Protein AF-A0A2A5HGL5-F1 (afdb_monomer)

Sequence (90 aa):
MAGTSAVFLSSNYSGASPVERDGLTWSAKELHLDQLPLQLQEKPSMANALALEGLEDYDVPSNGDVRIVTSINVKFIYFEQINGWVQQLG

pLDDT: mean 85.63, std 12.94, range [38.53, 96.94]

Mean predicted aligned error: 5.28 Å

Radius of gyration: 12.2 Å; Cα contacts (8 Å, |Δi|>4): 133; chains: 1; bounding box: 32×27×30 Å

Structure (mmCIF, N/CA/C/O backbone):
data_AF-A0A2A5HGL5-F1
#
_entry.id   AF-A0A2A5HGL5-F1
#
loop_
_atom_site.group_PDB
_atom_site.id
_atom_site.type_symbol
_atom_site.label_atom_id
_atom_site.label_alt_id
_atom_site.label_comp_id
_atom_site.label_asym_id
_atom_site.label_entity_id
_atom_site.label_seq_id
_atom_site.pdbx_PDB_ins_code
_atom_site.Cartn_x
_atom_site.Cartn_y
_atom_site.Cartn_z
_atom_site.occupancy
_atom_site.B_iso_or_equiv
_atom_site.auth_seq_id
_atom_site.auth_comp_id
_atom_site.auth_asym_id
_atom_site.auth_atom_id
_atom_site.pdbx_PDB_model_num
ATOM 1 N N . MET A 1 1 ? 21.381 4.747 7.892 1.00 38.53 1 MET A N 1
ATOM 2 C CA . MET A 1 1 ? 20.707 3.434 7.846 1.00 38.53 1 MET A CA 1
ATOM 3 C C . MET A 1 1 ? 19.382 3.671 7.154 1.00 38.53 1 MET A C 1
ATOM 5 O O . MET A 1 1 ? 18.551 4.347 7.743 1.00 38.53 1 MET A O 1
ATOM 9 N N . ALA A 1 2 ? 19.234 3.252 5.895 1.00 45.53 2 ALA A N 1
ATOM 10 C CA . ALA A 1 2 ? 17.920 3.231 5.260 1.00 45.53 2 ALA A C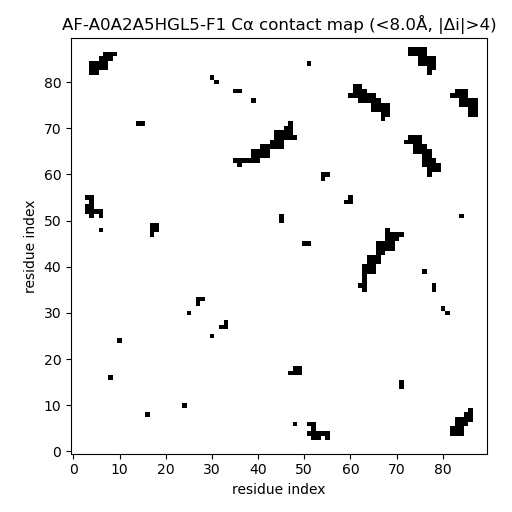A 1
ATOM 11 C C . ALA A 1 2 ? 17.133 2.116 5.958 1.00 45.53 2 ALA A C 1
ATOM 13 O O . ALA A 1 2 ? 17.581 0.971 5.979 1.00 45.53 2 ALA A O 1
ATOM 14 N N . GLY A 1 3 ? 16.087 2.488 6.691 1.00 60.12 3 GLY A N 1
ATOM 15 C CA . GLY A 1 3 ? 15.216 1.521 7.345 1.00 60.12 3 GLY A CA 1
ATOM 16 C C . GLY A 1 3 ? 14.345 0.846 6.297 1.00 60.12 3 GLY A C 1
ATOM 17 O O . GLY A 1 3 ? 13.935 1.501 5.341 1.00 60.12 3 GLY A O 1
ATOM 18 N N . THR A 1 4 ? 14.076 -0.441 6.489 1.00 74.81 4 THR A N 1
ATOM 19 C CA . THR A 1 4 ? 13.113 -1.182 5.677 1.00 74.81 4 THR A CA 1
ATOM 20 C C . THR A 1 4 ? 11.768 -0.457 5.672 1.00 74.81 4 THR A C 1
ATOM 22 O O . THR A 1 4 ? 11.300 -0.042 6.739 1.00 74.81 4 THR A O 1
ATOM 25 N N . SER A 1 5 ? 11.164 -0.302 4.496 1.00 83.12 5 SER A N 1
ATOM 26 C CA . SER A 1 5 ? 9.866 0.341 4.325 1.00 83.12 5 SER A CA 1
ATOM 27 C C . SER A 1 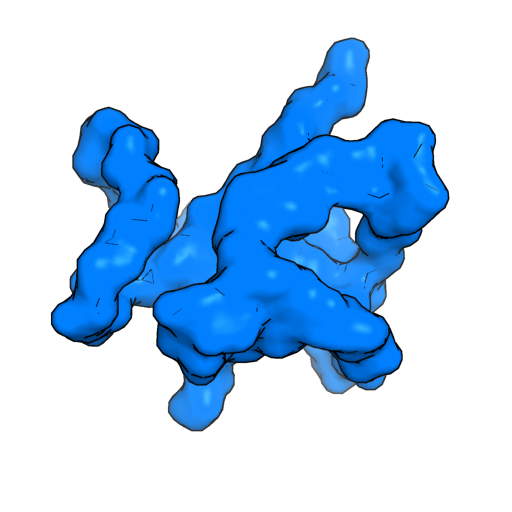5 ? 8.815 -0.327 5.208 1.00 83.12 5 SER A C 1
ATOM 29 O O . SER A 1 5 ? 8.666 -1.548 5.191 1.00 83.12 5 SER A O 1
ATOM 31 N N . ALA A 1 6 ? 8.064 0.461 5.977 1.00 88.81 6 ALA A N 1
ATOM 32 C CA . ALA A 1 6 ? 6.959 -0.066 6.776 1.00 88.81 6 ALA A CA 1
ATOM 33 C C . ALA A 1 6 ? 5.724 -0.320 5.896 1.00 88.81 6 ALA A C 1
ATOM 35 O O . ALA A 1 6 ? 5.479 0.423 4.950 1.00 88.81 6 ALA A O 1
ATOM 36 N N . VAL A 1 7 ? 4.920 -1.337 6.215 1.00 89.75 7 VAL A N 1
ATOM 37 C CA . VAL A 1 7 ? 3.658 -1.624 5.514 1.00 89.75 7 VAL A CA 1
ATOM 38 C C . VAL A 1 7 ? 2.485 -1.386 6.461 1.00 89.75 7 VAL A C 1
ATOM 40 O O . VAL A 1 7 ? 2.399 -1.993 7.526 1.00 89.75 7 VAL A O 1
ATOM 43 N N . PHE A 1 8 ? 1.570 -0.504 6.067 1.00 90.31 8 PHE A N 1
ATOM 44 C CA . PHE A 1 8 ? 0.417 -0.085 6.855 1.00 90.31 8 PHE A CA 1
ATOM 45 C C . PHE A 1 8 ? -0.876 -0.608 6.235 1.00 90.31 8 PHE A C 1
ATOM 47 O O . PHE A 1 8 ? -1.213 -0.303 5.088 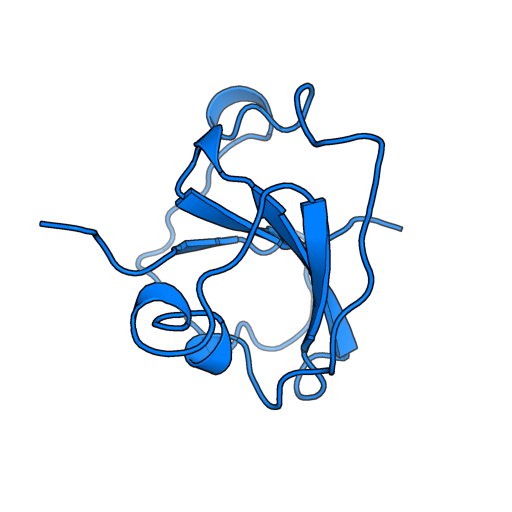1.00 90.31 8 PHE A O 1
ATOM 54 N N . LEU A 1 9 ? -1.625 -1.366 7.030 1.00 88.88 9 LEU A N 1
ATOM 55 C CA . LEU A 1 9 ? -2.984 -1.798 6.731 1.00 88.88 9 LEU A CA 1
ATOM 56 C C . LEU A 1 9 ? -3.982 -0.973 7.540 1.00 88.88 9 LEU A C 1
ATOM 58 O O . LEU A 1 9 ? -3.690 -0.514 8.645 1.00 88.88 9 LEU A O 1
ATOM 62 N N . SER A 1 10 ? -5.182 -0.813 6.996 1.00 87.88 10 SER A N 1
ATOM 63 C CA . SER A 1 10 ? -6.289 -0.212 7.725 1.00 87.88 10 SER A CA 1
ATOM 64 C C . SER A 1 10 ? -6.711 -1.102 8.893 1.00 87.88 10 SER A C 1
ATOM 66 O O . SER A 1 10 ? -6.780 -2.324 8.765 1.00 87.88 10 SER A O 1
ATOM 68 N N . SER A 1 11 ? -7.072 -0.495 10.024 1.00 83.00 11 SER A N 1
ATOM 69 C CA . SER A 1 11 ? -7.503 -1.222 11.228 1.00 83.00 11 SER A CA 1
ATOM 70 C C . SER A 1 11 ? -8.803 -2.012 11.040 1.00 83.00 11 SER A C 1
ATOM 72 O O . SER A 1 11 ? -9.083 -2.927 11.808 1.00 83.00 11 SER A O 1
ATOM 74 N N . ASN A 1 12 ? -9.599 -1.681 10.019 1.00 78.88 12 ASN A N 1
ATOM 75 C CA . ASN A 1 12 ? -10.813 -2.412 9.651 1.00 78.88 12 ASN A CA 1
ATOM 76 C C . ASN A 1 12 ? -10.570 -3.535 8.624 1.00 78.88 12 ASN A C 1
ATOM 78 O O . ASN A 1 12 ? -11.537 -4.115 8.126 1.00 78.88 12 ASN A O 1
ATOM 82 N N . TYR A 1 13 ? -9.314 -3.835 8.277 1.00 79.69 13 TYR A N 1
ATOM 83 C CA . TYR A 1 13 ? -8.990 -4.951 7.396 1.00 79.69 13 TYR A CA 1
ATOM 84 C C . TYR A 1 13 ? -9.381 -6.279 8.064 1.00 79.69 13 TYR A C 1
ATOM 86 O O . TYR A 1 13 ? -8.894 -6.623 9.136 1.00 79.69 13 TYR A O 1
ATOM 94 N N . SER A 1 14 ? -10.290 -7.025 7.431 1.00 69.06 14 SER A N 1
ATOM 95 C CA . SER A 1 14 ? -10.900 -8.236 7.998 1.00 69.06 14 SER A CA 1
ATOM 96 C C . SER A 1 14 ? -10.185 -9.540 7.625 1.00 69.06 14 SER A C 1
ATOM 98 O O . SER A 1 14 ? -10.649 -10.617 7.996 1.00 69.06 14 SER A O 1
ATOM 100 N N . GLY A 1 15 ? -9.113 -9.473 6.830 1.00 69.62 15 GLY A N 1
ATOM 101 C CA . GLY A 1 15 ? -8.307 -10.641 6.478 1.00 69.62 15 GLY A CA 1
ATOM 102 C C . GLY A 1 15 ? -7.227 -10.926 7.520 1.00 69.62 15 GLY A C 1
ATOM 103 O O . GLY A 1 15 ? -6.975 -10.118 8.411 1.00 69.62 15 GLY A O 1
ATOM 104 N N . ALA A 1 16 ? -6.544 -12.065 7.393 1.00 63.62 16 ALA A N 1
ATOM 105 C CA . ALA A 1 16 ? -5.355 -12.321 8.200 1.00 63.62 16 ALA A CA 1
ATOM 106 C C . ALA A 1 16 ? -4.310 -11.234 7.898 1.00 63.62 16 ALA A C 1
ATOM 108 O O . ALA A 1 16 ? -3.890 -11.101 6.743 1.00 63.62 16 ALA A O 1
ATOM 109 N N . SER A 1 17 ? -3.930 -10.435 8.903 1.00 59.22 17 SER A N 1
ATOM 110 C CA . SER A 1 17 ? -2.812 -9.503 8.749 1.00 59.22 17 SER A CA 1
ATOM 111 C C . SER A 1 17 ? -1.556 -10.336 8.483 1.00 59.22 17 SER A C 1
ATOM 113 O O . SER A 1 17 ? -1.217 -11.184 9.308 1.00 59.22 17 SER A O 1
ATOM 115 N N . PRO A 1 18 ? -0.871 -10.155 7.343 1.00 56.22 18 PRO A N 1
ATOM 116 C CA . PRO A 1 18 ? 0.303 -10.956 7.013 1.00 56.22 18 PRO A CA 1
ATOM 117 C C . PRO A 1 18 ? 1.498 -10.656 7.931 1.00 56.22 18 PRO A C 1
ATOM 119 O O . PRO A 1 18 ? 2.444 -11.438 7.955 1.00 56.22 18 PRO A O 1
ATOM 122 N N . VAL A 1 19 ? 1.457 -9.546 8.680 1.00 58.38 19 VAL A N 1
ATOM 123 C CA . VAL A 1 19 ? 2.499 -9.123 9.620 1.00 58.38 19 VAL A CA 1
ATOM 124 C C . VAL A 1 19 ? 1.818 -8.554 10.873 1.00 58.38 19 VAL A C 1
ATOM 126 O O . VAL A 1 19 ? 1.241 -7.467 10.844 1.00 58.38 19 VAL A O 1
ATOM 129 N N . GLU A 1 20 ? 1.836 -9.292 11.984 1.00 53.56 20 GLU A N 1
ATOM 130 C CA . GLU A 1 20 ? 1.497 -8.743 13.303 1.00 53.56 20 GLU A CA 1
ATOM 131 C C . GLU A 1 20 ? 2.732 -8.015 13.845 1.00 53.56 20 GLU A C 1
ATOM 133 O O . GLU A 1 20 ? 3.688 -8.647 14.289 1.00 53.56 20 GLU A O 1
ATOM 138 N N . ARG A 1 21 ? 2.745 -6.679 13.792 1.00 59.44 21 ARG A N 1
ATOM 139 C CA . ARG A 1 21 ? 3.748 -5.868 14.496 1.00 59.44 21 ARG A CA 1
ATOM 140 C C . ARG A 1 21 ? 3.110 -5.210 15.717 1.00 59.44 21 ARG A C 1
ATOM 142 O O . ARG A 1 21 ? 2.405 -4.215 15.591 1.00 59.44 21 ARG A O 1
ATOM 149 N N . ASP A 1 22 ? 3.331 -5.822 16.879 1.00 56.50 22 ASP A N 1
ATOM 150 C CA . ASP A 1 22 ? 3.174 -5.299 18.251 1.00 56.50 22 ASP A CA 1
ATOM 151 C C . ASP A 1 22 ? 1.927 -4.449 18.587 1.00 56.50 22 ASP A C 1
ATOM 153 O O . ASP A 1 22 ? 1.947 -3.657 19.527 1.00 56.50 22 ASP A O 1
ATOM 157 N N . GLY A 1 23 ? 0.812 -4.607 17.865 1.00 63.91 23 GLY A N 1
ATOM 158 C CA . GLY A 1 23 ? -0.433 -3.883 18.157 1.00 63.91 23 GLY A CA 1
ATOM 159 C C . GLY A 1 23 ? -0.329 -2.361 17.998 1.00 63.91 23 GLY A C 1
ATOM 160 O O . GLY A 1 23 ? -1.150 -1.625 18.549 1.00 63.91 23 GLY A O 1
ATOM 161 N N . LEU A 1 24 ? 0.670 -1.871 17.259 1.00 78.31 24 LEU A N 1
ATOM 162 C CA . LEU A 1 24 ? 0.843 -0.444 17.024 1.00 78.31 24 LEU A CA 1
ATOM 163 C C . LEU A 1 24 ? -0.168 0.035 15.979 1.00 78.31 24 LEU A C 1
ATOM 165 O O . LEU A 1 24 ? -0.256 -0.499 14.875 1.00 78.31 24 LEU A O 1
ATOM 169 N N 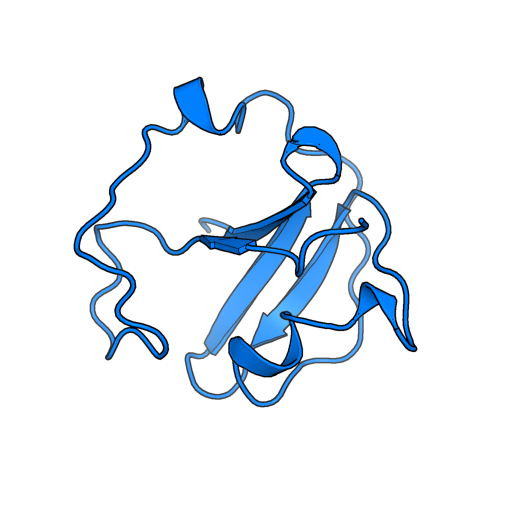. THR A 1 25 ? -0.950 1.047 16.346 1.00 83.38 25 THR A N 1
ATOM 170 C CA . THR A 1 25 ? -1.928 1.694 15.467 1.00 83.38 25 THR A CA 1
ATOM 171 C C . THR A 1 25 ? -1.551 3.154 15.321 1.00 83.38 25 THR A C 1
ATOM 173 O O . THR A 1 25 ? -1.303 3.828 16.319 1.00 83.38 25 THR A O 1
ATOM 176 N N . TRP A 1 26 ? -1.563 3.645 14.087 1.00 88.50 26 TRP A N 1
ATOM 177 C CA . TRP A 1 26 ? -1.369 5.054 13.778 1.00 88.50 26 TRP A CA 1
ATOM 178 C C . TRP A 1 26 ? -2.638 5.626 13.167 1.00 88.50 26 TRP A C 1
ATOM 180 O O . TRP A 1 26 ? -3.343 4.968 12.400 1.00 88.50 26 TRP A O 1
ATOM 190 N N . SER A 1 27 ? -2.930 6.874 13.503 1.00 90.94 27 SER A N 1
ATOM 191 C CA . SER A 1 27 ? -3.982 7.639 12.854 1.00 90.94 27 SER A CA 1
ATOM 192 C C . SER A 1 27 ? -3.546 8.112 11.466 1.00 90.94 27 SER A C 1
ATOM 194 O O . SER A 1 27 ? -2.364 8.326 11.194 1.00 90.94 27 SER A O 1
ATOM 196 N N . ALA A 1 28 ? -4.522 8.381 10.595 1.00 90.06 28 ALA A N 1
ATOM 197 C CA . ALA A 1 28 ? -4.267 8.973 9.279 1.00 90.06 28 ALA A CA 1
ATOM 198 C C . ALA A 1 28 ? -3.469 10.289 9.360 1.00 90.06 28 ALA A C 1
ATOM 200 O O . ALA A 1 28 ? -2.683 10.589 8.468 1.00 90.06 28 ALA A O 1
ATOM 201 N N . LYS A 1 29 ? -3.645 11.054 10.447 1.00 91.88 29 LYS A N 1
ATOM 202 C CA . LYS A 1 29 ? -2.918 12.302 10.694 1.00 91.88 29 LYS A CA 1
ATOM 203 C C 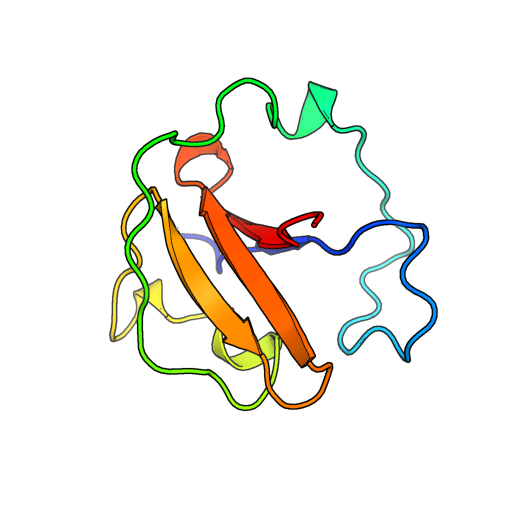. LYS A 1 29 ? -1.446 12.058 11.030 1.00 91.88 29 LYS A C 1
ATOM 205 O O . LYS A 1 29 ? -0.597 12.797 10.550 1.00 91.88 29 LYS A O 1
ATOM 210 N N . GLU A 1 30 ? -1.146 11.050 11.847 1.00 90.50 30 GLU A N 1
ATOM 211 C CA . GLU A 1 30 ? 0.240 10.673 12.171 1.00 90.50 30 GLU A CA 1
ATOM 212 C C . GLU A 1 30 ? 0.984 10.140 10.948 1.00 90.50 30 GLU A C 1
ATOM 214 O O . GLU A 1 30 ? 2.185 10.349 10.821 1.00 90.50 30 GLU A O 1
ATOM 219 N N . LEU A 1 31 ? 0.260 9.497 10.032 1.00 91.25 31 LEU A N 1
ATOM 220 C CA . LEU A 1 31 ? 0.805 9.019 8.765 1.00 91.25 31 LEU A CA 1
ATOM 221 C C . LEU A 1 31 ? 0.743 10.059 7.642 1.00 91.25 31 LEU A C 1
ATOM 223 O O . LEU A 1 31 ? 1.118 9.722 6.529 1.00 91.25 31 LEU A O 1
ATOM 227 N N . HIS A 1 32 ? 0.273 11.286 7.899 1.00 93.62 32 HIS A N 1
ATOM 228 C CA . HIS A 1 32 ? 0.147 12.350 6.894 1.00 93.62 32 HIS A CA 1
ATOM 229 C C . HIS A 1 32 ? -0.610 11.928 5.620 1.00 93.62 32 HIS A C 1
ATOM 231 O O . HIS A 1 32 ? -0.257 12.333 4.513 1.00 93.62 32 HIS A O 1
ATOM 237 N N . LEU A 1 33 ? -1.651 11.094 5.748 1.00 90.56 33 LEU A N 1
ATOM 238 C CA . LEU A 1 33 ? -2.343 10.525 4.581 1.00 90.56 33 LEU A CA 1
ATOM 239 C C . LEU A 1 33 ? -3.073 11.576 3.730 1.00 90.56 33 LEU A C 1
ATOM 241 O O . LEU A 1 33 ? -3.387 11.317 2.572 1.00 90.56 33 LEU A O 1
ATOM 245 N N . ASP A 1 34 ? -3.315 12.771 4.274 1.00 92.19 34 ASP A N 1
ATOM 246 C CA . ASP A 1 34 ? -3.817 13.935 3.536 1.00 92.19 34 ASP A CA 1
ATOM 247 C C . ASP A 1 34 ? -2.831 14.453 2.473 1.00 92.19 34 ASP A C 1
ATOM 249 O O . ASP A 1 34 ? -3.229 15.199 1.581 1.00 92.19 34 ASP A O 1
ATOM 253 N N . GLN A 1 35 ? -1.565 14.037 2.549 1.00 93.62 35 GLN A N 1
ATOM 254 C CA . GLN A 1 35 ? -0.477 14.425 1.648 1.00 93.62 35 GLN A CA 1
ATOM 255 C C . GLN A 1 35 ? -0.087 13.297 0.684 1.00 93.62 35 GLN A C 1
ATOM 257 O O . GLN A 1 35 ? 0.935 13.394 0.002 1.00 93.62 35 GLN A O 1
ATOM 262 N N . LEU A 1 36 ? -0.899 12.233 0.600 1.00 91.00 36 LEU A N 1
ATOM 263 C CA . LEU A 1 36 ? -0.689 11.172 -0.379 1.00 91.00 36 LEU A CA 1
ATOM 264 C C . LEU A 1 36 ? -0.648 11.747 -1.807 1.00 91.00 36 LEU A C 1
ATOM 266 O O . LEU A 1 36 ? -1.430 12.641 -2.150 1.00 91.00 36 LEU A O 1
ATOM 270 N N . PRO A 1 37 ? 0.248 11.233 -2.664 1.00 90.38 37 PRO A N 1
ATOM 271 C CA . PRO A 1 37 ? 0.390 11.725 -4.025 1.00 90.38 37 PRO A CA 1
ATOM 272 C C . PRO A 1 37 ? -0.891 11.487 -4.833 1.00 90.38 37 PRO A C 1
ATOM 274 O O . PRO A 1 37 ? -1.456 10.396 -4.844 1.00 90.38 37 PRO A O 1
ATOM 277 N N . LEU A 1 38 ? -1.327 12.520 -5.560 1.00 87.44 38 LEU A N 1
ATOM 278 C CA . LEU A 1 38 ? -2.473 12.431 -6.475 1.00 87.44 38 LEU A CA 1
ATOM 279 C C . LEU A 1 38 ? -2.127 11.683 -7.767 1.00 87.44 38 LEU A C 1
ATOM 281 O O . LEU A 1 38 ? -3.001 11.108 -8.413 1.00 87.44 38 LEU A O 1
ATOM 285 N N . GLN A 1 39 ? -0.855 11.723 -8.163 1.00 92.81 39 GLN A N 1
ATOM 286 C CA . GLN A 1 39 ? -0.360 11.004 -9.325 1.00 92.81 39 GLN A CA 1
ATOM 287 C C . GLN A 1 39 ? 0.120 9.625 -8.885 1.00 92.81 39 GLN A C 1
ATOM 289 O O . GLN A 1 39 ? 1.105 9.505 -8.163 1.00 92.81 39 GLN A O 1
ATOM 294 N N . LEU A 1 40 ? -0.594 8.599 -9.338 1.00 95.50 40 LEU A N 1
ATOM 295 C CA . LEU A 1 40 ? -0.312 7.208 -9.015 1.00 95.50 40 LEU A CA 1
ATOM 296 C C . LEU A 1 40 ? 0.318 6.491 -10.211 1.00 95.50 40 LEU A C 1
ATOM 298 O O . LEU A 1 40 ? -0.090 6.706 -11.357 1.00 95.50 40 LEU A O 1
ATOM 302 N N . GLN A 1 41 ? 1.285 5.617 -9.939 1.00 96.38 41 GLN A N 1
ATOM 303 C CA . GLN A 1 41 ? 1.946 4.791 -10.945 1.00 96.38 41 GLN A CA 1
ATOM 304 C C . GLN A 1 41 ? 1.774 3.308 -10.618 1.00 96.38 41 GLN A C 1
ATOM 306 O O . GLN A 1 41 ? 2.428 2.778 -9.729 1.00 96.38 41 GLN A O 1
ATOM 311 N N . GLU A 1 42 ? 0.934 2.610 -11.378 1.00 96.94 42 GLU A N 1
ATOM 312 C CA . GLU A 1 42 ? 0.778 1.158 -11.239 1.00 96.94 42 GLU A CA 1
ATOM 313 C C . GLU A 1 42 ? 2.084 0.426 -11.610 1.00 96.94 42 GLU A C 1
ATOM 315 O O . GLU A 1 42 ? 2.731 0.718 -12.622 1.00 96.94 42 GLU A O 1
ATOM 320 N N . LYS A 1 43 ? 2.463 -0.545 -10.779 1.00 96.75 43 LYS A N 1
ATOM 321 C CA . LYS A 1 43 ? 3.652 -1.396 -10.915 1.00 96.75 43 LYS A CA 1
ATOM 322 C C . LYS A 1 43 ? 3.253 -2.878 -10.871 1.00 96.75 43 LYS A C 1
ATOM 324 O O . LYS A 1 43 ? 2.132 -3.205 -10.474 1.00 96.75 43 LYS A O 1
ATOM 329 N N . PRO A 1 44 ? 4.155 -3.806 -11.251 1.00 96.00 44 PRO A N 1
ATOM 330 C CA . PRO A 1 44 ? 3.890 -5.234 -11.121 1.00 96.00 44 PRO A CA 1
ATOM 331 C C . PRO A 1 44 ? 3.478 -5.625 -9.696 1.00 96.00 44 PRO A C 1
ATOM 333 O O . PRO A 1 44 ? 4.047 -5.139 -8.712 1.00 96.00 44 PRO A O 1
ATOM 336 N N . SER A 1 45 ? 2.485 -6.511 -9.606 1.00 96.00 45 SER A N 1
ATOM 337 C CA . SER A 1 45 ? 1.968 -7.036 -8.343 1.00 96.00 45 SER A CA 1
ATOM 338 C C . SER A 1 45 ? 3.040 -7.784 -7.549 1.00 96.00 45 SER A C 1
ATOM 340 O O . SER A 1 45 ? 3.955 -8.374 -8.122 1.00 96.00 45 SER A O 1
ATOM 342 N N . MET A 1 46 ? 2.872 -7.810 -6.230 1.00 94.19 46 MET A N 1
ATOM 343 C CA . MET A 1 46 ? 3.709 -8.552 -5.295 1.00 94.19 46 MET A CA 1
ATOM 344 C C . MET A 1 46 ? 2.961 -9.733 -4.698 1.00 94.19 46 MET A C 1
ATOM 346 O O . MET A 1 46 ? 1.749 -9.685 -4.493 1.00 94.19 46 MET A O 1
ATOM 350 N N . ALA A 1 47 ? 3.699 -10.795 -4.380 1.00 91.25 47 ALA A N 1
ATOM 351 C CA . ALA A 1 47 ? 3.110 -12.007 -3.829 1.00 91.25 47 ALA A CA 1
ATOM 352 C C . ALA A 1 47 ? 2.512 -11.777 -2.430 1.00 91.25 47 ALA A C 1
ATOM 354 O O . ALA A 1 47 ? 1.397 -12.223 -2.166 1.00 91.25 47 ALA A O 1
ATOM 355 N N . ASN A 1 48 ? 3.238 -11.081 -1.549 1.00 89.94 48 ASN A N 1
ATOM 356 C CA . ASN A 1 48 ? 2.884 -10.840 -0.147 1.00 89.94 48 ASN A CA 1
ATOM 357 C C . ASN A 1 48 ? 3.390 -9.459 0.327 1.00 89.94 48 ASN A C 1
ATOM 359 O O . ASN A 1 48 ? 4.166 -8.813 -0.374 1.00 89.94 48 ASN A O 1
ATOM 363 N N . ALA A 1 49 ? 2.932 -9.003 1.498 1.00 87.06 49 ALA A N 1
ATOM 364 C CA . ALA A 1 49 ? 3.295 -7.693 2.049 1.00 87.06 49 ALA A CA 1
ATOM 365 C C . ALA A 1 49 ? 4.788 -7.593 2.406 1.00 87.06 49 ALA A C 1
ATOM 367 O O . ALA A 1 49 ? 5.389 -6.550 2.189 1.00 87.06 49 ALA A O 1
ATOM 368 N N . LEU A 1 50 ? 5.403 -8.693 2.855 1.00 86.44 50 LEU A N 1
ATOM 369 C CA . LEU A 1 50 ? 6.840 -8.754 3.136 1.00 86.44 50 LEU A CA 1
ATOM 370 C C . LEU A 1 50 ? 7.686 -8.488 1.882 1.00 86.44 50 LEU A C 1
ATOM 372 O O . LEU A 1 50 ? 8.783 -7.977 1.997 1.00 86.44 50 LEU A O 1
ATOM 376 N N . ALA A 1 51 ? 7.188 -8.784 0.680 1.00 88.62 51 ALA A N 1
ATOM 377 C CA . ALA A 1 51 ? 7.886 -8.454 -0.563 1.00 88.62 51 ALA A CA 1
ATOM 378 C C . ALA A 1 51 ? 7.879 -6.949 -0.888 1.00 88.62 51 ALA A C 1
ATOM 380 O O . ALA A 1 51 ? 8.622 -6.524 -1.768 1.00 88.62 51 ALA A O 1
ATOM 381 N N . LEU A 1 52 ? 7.032 -6.152 -0.225 1.00 89.81 52 LEU A N 1
ATOM 382 C CA . LEU A 1 52 ? 7.112 -4.690 -0.274 1.00 89.81 52 LEU A CA 1
ATOM 383 C C . LEU A 1 52 ? 8.209 -4.160 0.659 1.00 89.81 52 LEU A C 1
ATOM 385 O O . LEU A 1 52 ? 8.835 -3.145 0.357 1.00 89.81 52 LEU A O 1
ATOM 389 N N . GLU A 1 53 ? 8.441 -4.859 1.771 1.00 85.00 53 GLU A N 1
ATOM 390 C CA . GLU A 1 53 ? 9.552 -4.613 2.686 1.00 85.00 53 GLU A CA 1
ATOM 391 C C . GLU A 1 53 ? 10.868 -5.023 1.993 1.00 85.00 53 GLU A C 1
ATOM 393 O O . GLU A 1 53 ? 11.029 -6.158 1.548 1.00 85.00 53 GLU A O 1
ATOM 398 N N . GLY A 1 54 ? 11.826 -4.103 1.855 1.00 82.44 54 GLY A N 1
ATOM 399 C CA . GLY A 1 54 ? 13.135 -4.399 1.258 1.00 82.44 54 GLY A CA 1
ATOM 400 C C . GLY A 1 54 ? 13.239 -4.151 -0.247 1.00 82.44 54 GLY A C 1
ATOM 401 O O . GLY A 1 54 ? 14.283 -4.432 -0.833 1.00 82.44 54 GLY A O 1
ATOM 402 N N . LEU A 1 55 ? 12.209 -3.586 -0.888 1.00 89.06 55 LEU A N 1
ATOM 403 C CA . LEU A 1 55 ? 12.316 -3.143 -2.285 1.00 89.06 55 LEU A CA 1
ATOM 404 C C . LEU A 1 55 ? 13.419 -2.102 -2.490 1.00 89.06 55 LEU A C 1
ATOM 406 O O . LEU A 1 55 ? 14.055 -2.085 -3.541 1.00 89.06 55 LEU A O 1
ATOM 410 N N . GLU A 1 56 ? 13.698 -1.292 -1.470 1.00 84.75 56 GLU A N 1
ATOM 411 C CA . GLU A 1 56 ? 14.829 -0.359 -1.428 1.00 84.75 56 GLU A CA 1
ATOM 412 C C . GLU A 1 56 ? 16.194 -0.966 -1.818 1.00 84.75 56 GLU A C 1
ATOM 414 O O . GLU A 1 56 ? 17.069 -0.220 -2.256 1.00 84.75 56 GLU A O 1
ATOM 419 N N . ASP A 1 57 ? 16.383 -2.287 -1.731 1.00 84.69 57 ASP A N 1
ATOM 420 C CA . ASP A 1 57 ? 17.650 -2.932 -2.093 1.00 84.69 57 ASP A CA 1
ATOM 421 C C . ASP A 1 57 ? 17.778 -3.285 -3.592 1.00 84.69 57 ASP A C 1
ATOM 423 O O . ASP A 1 57 ? 18.892 -3.508 -4.072 1.00 84.69 57 ASP A O 1
ATOM 427 N N . TYR A 1 58 ? 16.676 -3.366 -4.351 1.00 86.50 58 TYR A N 1
ATOM 428 C CA . TYR A 1 58 ? 16.707 -3.886 -5.734 1.00 86.50 58 TYR A CA 1
ATOM 429 C C . TYR A 1 58 ? 15.696 -3.273 -6.716 1.00 86.50 58 TYR A C 1
ATOM 431 O O . TYR A 1 58 ? 15.903 -3.363 -7.926 1.00 86.50 58 TYR A O 1
ATOM 439 N N . ASP A 1 59 ? 14.627 -2.646 -6.237 1.00 89.38 59 ASP A N 1
ATOM 440 C CA . ASP A 1 59 ? 13.612 -1.951 -7.037 1.00 89.38 59 ASP A CA 1
ATOM 441 C C . ASP A 1 59 ? 13.064 -0.783 -6.208 1.00 89.38 59 ASP A C 1
ATOM 443 O O . ASP A 1 59 ? 11.948 -0.834 -5.685 1.00 89.38 59 ASP A O 1
ATOM 447 N N . VAL A 1 60 ? 13.921 0.231 -6.017 1.00 92.31 60 VAL A N 1
ATOM 448 C CA . VAL A 1 60 ? 13.678 1.358 -5.106 1.00 92.31 60 VAL A CA 1
ATOM 449 C C . VAL A 1 60 ? 12.336 2.016 -5.437 1.00 92.31 60 VAL A C 1
ATOM 451 O O . VAL A 1 60 ? 12.182 2.562 -6.537 1.00 92.31 60 VAL A O 1
ATOM 454 N N . PRO A 1 61 ? 11.368 1.995 -4.507 1.00 93.94 61 PRO A N 1
ATOM 455 C CA . PRO A 1 61 ? 10.057 2.549 -4.776 1.00 93.94 61 PRO A CA 1
ATOM 456 C C . PRO A 1 61 ? 10.098 4.075 -4.849 1.00 93.94 61 PRO A C 1
ATOM 458 O O . PRO A 1 61 ? 10.857 4.744 -4.147 1.00 93.94 61 PRO A O 1
ATOM 461 N N . SER A 1 62 ? 9.266 4.629 -5.726 1.00 94.62 62 SER A N 1
ATOM 462 C CA . SER A 1 62 ? 9.087 6.071 -5.902 1.00 94.62 62 SER A CA 1
ATOM 463 C C . SER A 1 62 ? 7.735 6.516 -5.357 1.00 94.62 62 SER A C 1
ATOM 465 O O . SER A 1 62 ? 6.769 5.751 -5.370 1.00 94.62 62 SER A O 1
ATOM 467 N N . ASN A 1 63 ? 7.655 7.752 -4.853 1.00 96.12 63 ASN A N 1
ATOM 468 C CA . ASN A 1 63 ? 6.424 8.281 -4.266 1.00 96.12 63 ASN A CA 1
ATOM 469 C C . ASN A 1 63 ? 5.240 8.147 -5.243 1.00 96.12 63 ASN A C 1
ATOM 471 O O . ASN A 1 63 ? 5.305 8.649 -6.365 1.00 96.12 63 ASN A O 1
ATOM 475 N N . GLY A 1 64 ? 4.165 7.486 -4.809 1.00 95.88 64 GLY A N 1
ATOM 476 C CA . GLY A 1 64 ? 2.975 7.234 -5.628 1.00 95.88 64 GLY A CA 1
ATOM 477 C C . GLY A 1 64 ? 2.989 5.924 -6.413 1.00 95.88 64 GLY A C 1
ATOM 478 O O . GLY A 1 64 ? 2.023 5.642 -7.125 1.00 95.88 64 GLY A O 1
ATOM 479 N N . ASP A 1 65 ? 4.027 5.099 -6.273 1.00 96.75 65 ASP A N 1
ATOM 480 C CA . ASP A 1 65 ? 4.021 3.739 -6.808 1.00 96.75 65 ASP A CA 1
ATOM 481 C C . ASP A 1 65 ? 2.886 2.920 -6.190 1.00 96.75 65 ASP A C 1
ATOM 483 O O . ASP A 1 65 ? 2.710 2.896 -4.973 1.00 96.75 65 ASP A O 1
ATOM 487 N N . VAL A 1 66 ? 2.138 2.208 -7.031 1.00 96.94 66 VAL A N 1
ATOM 488 C CA . VAL A 1 66 ? 1.007 1.371 -6.630 1.00 96.94 66 VAL A CA 1
ATOM 489 C C . VAL A 1 66 ? 1.302 -0.083 -6.940 1.00 96.94 66 VAL A C 1
ATOM 491 O O . VAL A 1 66 ? 1.637 -0.434 -8.072 1.00 96.94 66 VAL A O 1
ATOM 494 N N . ARG A 1 67 ? 1.154 -0.950 -5.937 1.00 96.50 67 ARG A N 1
ATOM 495 C CA . ARG A 1 67 ? 1.316 -2.401 -6.085 1.00 96.50 67 ARG A CA 1
ATOM 496 C C . ARG A 1 67 ? 0.155 -3.143 -5.452 1.00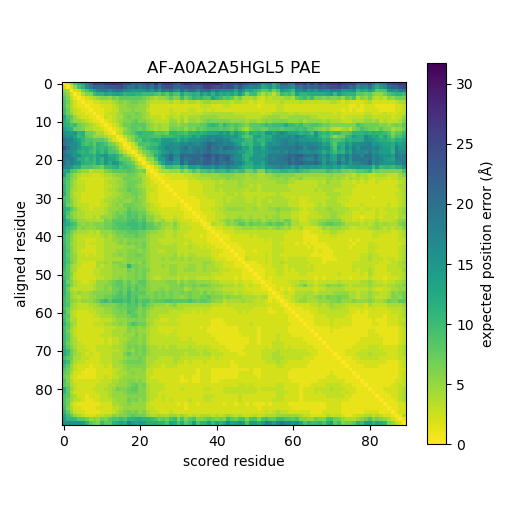 96.50 67 ARG A C 1
ATOM 498 O O . ARG A 1 67 ? -0.239 -2.869 -4.323 1.00 96.50 67 ARG A O 1
ATOM 505 N N . ILE A 1 68 ? -0.372 -4.128 -6.172 1.00 96.06 68 ILE A N 1
ATOM 506 C CA . ILE A 1 68 ? -1.307 -5.108 -5.609 1.00 96.06 68 ILE A CA 1
ATOM 507 C C . ILE A 1 68 ? -0.496 -6.179 -4.886 1.00 96.06 68 ILE A C 1
ATOM 509 O O . ILE A 1 68 ? 0.389 -6.779 -5.491 1.00 96.06 68 ILE A O 1
ATOM 513 N N . VAL A 1 69 ? -0.833 -6.465 -3.632 1.00 93.69 69 VAL A N 1
ATOM 514 C CA . VAL A 1 69 ? -0.354 -7.642 -2.907 1.00 93.69 69 VAL A CA 1
ATOM 515 C C . VAL A 1 69 ? -1.370 -8.766 -3.070 1.00 93.69 69 VAL A C 1
ATOM 517 O O . VAL A 1 69 ? -2.465 -8.717 -2.506 1.00 93.69 69 VAL A O 1
ATOM 520 N N . THR A 1 70 ? -1.020 -9.795 -3.838 1.00 93.81 70 THR A N 1
ATOM 521 C CA . THR A 1 70 ? -1.967 -10.833 -4.268 1.00 93.81 70 THR A CA 1
ATOM 522 C C . THR A 1 70 ? -2.423 -11.754 -3.141 1.00 93.81 70 THR A C 1
ATOM 524 O O . THR A 1 70 ? -3.565 -12.199 -3.173 1.00 93.81 70 THR A O 1
ATOM 527 N N . SER A 1 71 ? -1.593 -12.017 -2.120 1.00 90.31 71 SER A N 1
ATOM 528 C CA . SER A 1 71 ? -1.973 -12.890 -0.993 1.00 90.31 71 SER A CA 1
ATOM 529 C C . SER A 1 71 ? -3.130 -12.346 -0.153 1.00 90.31 71 SER A C 1
ATOM 531 O O . SER A 1 71 ? -3.784 -13.114 0.545 1.00 90.31 71 SER A O 1
ATOM 533 N N . ILE A 1 72 ? -3.358 -11.030 -0.195 1.00 89.56 72 ILE A N 1
ATOM 534 C CA . ILE A 1 72 ? -4.429 -10.342 0.538 1.00 89.56 72 ILE A CA 1
ATOM 535 C C . ILE A 1 72 ? -5.366 -9.542 -0.374 1.00 89.56 72 ILE A C 1
ATOM 537 O O . ILE A 1 72 ? -6.338 -8.964 0.097 1.00 89.56 72 ILE A O 1
ATOM 541 N N . ASN A 1 73 ? -5.103 -9.536 -1.684 1.00 91.06 73 ASN A N 1
ATOM 542 C CA . ASN A 1 73 ? -5.839 -8.779 -2.696 1.00 91.06 73 ASN A CA 1
ATOM 543 C C . ASN A 1 73 ? -6.029 -7.290 -2.334 1.00 91.06 73 ASN A C 1
ATOM 545 O O . ASN A 1 73 ? -7.112 -6.728 -2.497 1.00 91.06 73 ASN A O 1
ATOM 549 N N . VAL A 1 74 ? -4.969 -6.654 -1.827 1.00 92.00 74 VAL A N 1
ATOM 550 C CA . VAL A 1 74 ? -4.969 -5.243 -1.406 1.00 92.00 74 VAL A CA 1
ATOM 551 C C . VAL A 1 74 ? -3.991 -4.440 -2.255 1.00 92.00 74 VAL A C 1
ATOM 553 O O . VAL A 1 74 ? -2.885 -4.900 -2.533 1.00 92.00 74 VAL A O 1
ATOM 556 N N . LYS A 1 75 ? -4.392 -3.231 -2.660 1.00 95.00 75 LYS A N 1
ATOM 557 C CA . LYS A 1 75 ? -3.499 -2.241 -3.274 1.00 95.00 75 LYS A CA 1
ATOM 558 C C . LYS A 1 75 ? -2.772 -1.442 -2.202 1.00 95.00 75 LYS A C 1
ATOM 560 O O . LYS A 1 75 ? -3.397 -1.003 -1.242 1.00 95.00 75 LYS A O 1
ATOM 565 N N . PHE A 1 76 ? -1.486 -1.209 -2.409 1.00 95.25 76 PHE A N 1
ATOM 566 C CA . PHE A 1 76 ? -0.660 -0.342 -1.580 1.00 95.25 76 PHE A CA 1
ATOM 567 C C . PHE A 1 76 ? -0.063 0.774 -2.417 1.00 95.25 76 PHE A C 1
ATOM 569 O O . PHE A 1 76 ? 0.332 0.534 -3.556 1.00 95.25 76 PHE A O 1
ATOM 576 N N . ILE A 1 77 ? 0.029 1.960 -1.825 1.00 96.06 77 ILE A N 1
ATOM 577 C CA . ILE A 1 77 ? 0.703 3.132 -2.377 1.00 96.06 77 ILE A CA 1
ATOM 578 C C . ILE A 1 77 ? 1.984 3.340 -1.575 1.00 96.06 77 ILE A C 1
ATOM 580 O O . ILE A 1 77 ? 1.924 3.414 -0.347 1.00 96.06 77 ILE A O 1
ATOM 584 N N . TYR A 1 78 ? 3.129 3.444 -2.241 1.00 95.75 78 TYR A N 1
ATOM 585 C CA . TYR A 1 78 ? 4.352 3.874 -1.580 1.00 95.75 78 TYR A CA 1
ATOM 586 C C . TYR A 1 78 ? 4.293 5.373 -1.301 1.00 95.75 78 TYR A C 1
ATOM 588 O O . TYR A 1 78 ? 4.064 6.181 -2.207 1.00 95.75 78 TYR A O 1
ATOM 596 N N . PHE A 1 79 ? 4.520 5.734 -0.043 1.00 95.25 79 PHE A N 1
ATOM 597 C CA . PHE A 1 79 ? 4.528 7.099 0.438 1.00 95.25 79 PHE A CA 1
ATOM 598 C C . PHE A 1 79 ? 5.898 7.448 1.0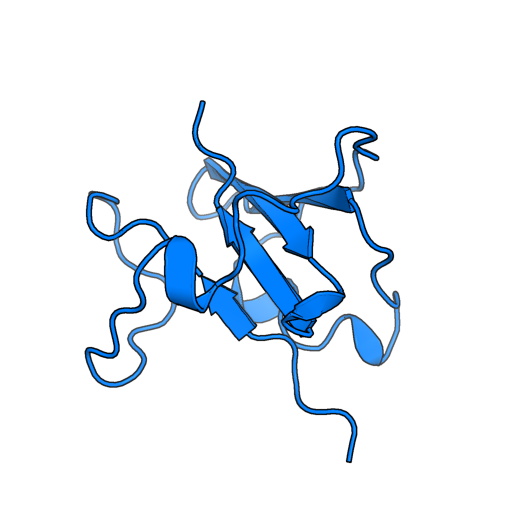16 1.00 95.25 79 PHE A C 1
ATOM 600 O O . PHE A 1 79 ? 6.273 7.026 2.113 1.00 95.25 79 PHE A O 1
ATOM 607 N N . GLU A 1 80 ? 6.644 8.255 0.264 1.00 93.75 80 GLU A N 1
ATOM 608 C CA . GLU A 1 80 ? 8.029 8.614 0.584 1.00 93.75 80 GLU A CA 1
ATOM 609 C C . GLU A 1 80 ? 8.152 9.353 1.926 1.00 93.75 80 GLU A C 1
ATOM 611 O O . GLU A 1 80 ? 9.111 9.141 2.663 1.00 93.75 80 GLU A O 1
ATOM 616 N N . GLN A 1 81 ? 7.148 10.156 2.297 1.00 92.69 81 GLN A N 1
ATOM 617 C CA . GLN A 1 81 ? 7.150 10.954 3.530 1.00 92.69 81 GLN A CA 1
ATOM 618 C C . GLN A 1 81 ? 7.270 10.120 4.809 1.00 92.69 81 GLN A C 1
ATOM 620 O O . GLN A 1 81 ? 7.838 10.591 5.794 1.00 92.69 81 GLN A O 1
ATOM 625 N N . ILE A 1 82 ? 6.746 8.894 4.797 1.00 92.12 82 ILE A N 1
ATOM 626 C CA . ILE A 1 82 ? 6.845 7.957 5.922 1.00 92.12 82 ILE A CA 1
ATOM 627 C C . ILE A 1 82 ? 7.763 6.773 5.612 1.00 92.12 82 ILE A C 1
ATOM 629 O O . ILE A 1 82 ? 7.876 5.878 6.445 1.00 92.12 82 ILE A O 1
ATOM 633 N N . ASN A 1 83 ? 8.398 6.764 4.432 1.00 91.88 83 ASN A N 1
ATOM 634 C CA . ASN A 1 83 ? 9.172 5.636 3.919 1.00 91.88 83 ASN A CA 1
ATOM 635 C C . ASN A 1 83 ? 8.396 4.315 4.085 1.00 91.88 83 ASN A C 1
ATOM 637 O O . ASN A 1 83 ? 8.804 3.418 4.828 1.00 91.88 83 ASN A O 1
ATOM 641 N N . GLY A 1 84 ? 7.199 4.244 3.495 1.00 92.81 84 GLY A N 1
ATOM 642 C CA . GLY A 1 84 ? 6.306 3.117 3.734 1.00 92.81 84 GLY A CA 1
ATOM 643 C C . GLY A 1 84 ? 5.181 2.957 2.724 1.00 92.81 84 GLY A C 1
ATOM 644 O O . GLY A 1 84 ? 4.824 3.872 1.991 1.00 92.81 84 GLY A O 1
ATOM 645 N N . TRP A 1 85 ? 4.608 1.762 2.709 1.00 94.00 85 TRP A N 1
ATOM 646 C CA . TRP A 1 85 ? 3.494 1.356 1.869 1.00 94.00 85 TRP A CA 1
ATOM 647 C C . TRP A 1 85 ? 2.190 1.460 2.645 1.00 94.00 85 TRP A C 1
ATOM 649 O O . TRP A 1 85 ? 2.022 0.798 3.664 1.00 94.00 85 TRP A O 1
ATOM 659 N N . VAL A 1 86 ? 1.242 2.246 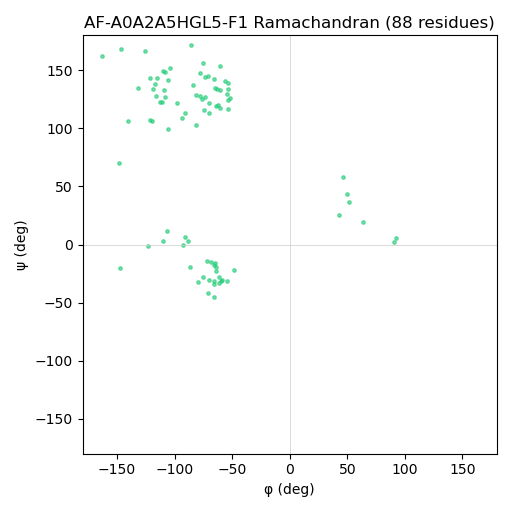2.152 1.00 93.75 86 VAL A N 1
ATOM 660 C CA . VAL A 1 86 ? -0.065 2.433 2.790 1.00 93.75 86 VAL A CA 1
ATOM 661 C C . VAL A 1 86 ? -1.136 1.759 1.954 1.00 93.75 86 VAL A C 1
ATOM 663 O O . VAL A 1 86 ? -1.178 1.939 0.737 1.00 93.75 86 VAL A O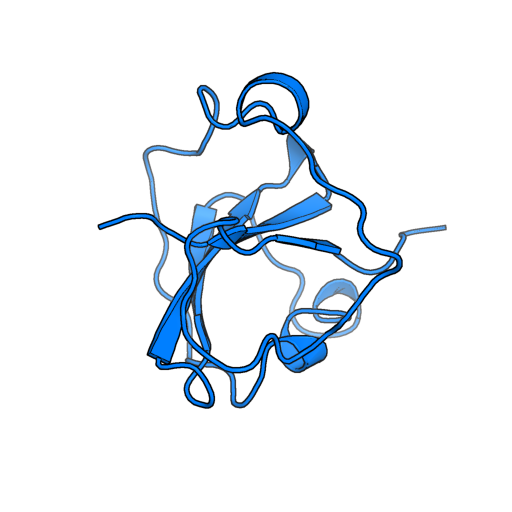 1
ATOM 666 N N . GLN A 1 87 ? -2.018 0.992 2.591 1.00 93.12 87 GLN A N 1
ATOM 667 C CA . GLN A 1 87 ? -3.203 0.456 1.931 1.00 93.12 87 GLN A CA 1
ATOM 668 C C . GLN A 1 87 ? -3.996 1.574 1.234 1.00 93.12 87 GLN A C 1
ATOM 670 O O . GLN A 1 87 ? -4.424 2.540 1.864 1.00 93.12 87 GLN A O 1
ATOM 675 N N . GLN A 1 88 ? -4.269 1.393 -0.056 1.00 90.31 88 GLN A N 1
ATOM 676 C CA . GLN A 1 88 ? -5.210 2.226 -0.787 1.00 90.31 88 GLN A CA 1
ATOM 677 C C . GLN A 1 88 ? -6.633 1.850 -0.371 1.00 90.31 88 GLN A C 1
ATOM 679 O O . GLN A 1 88 ? -7.092 0.729 -0.607 1.00 90.31 88 GLN A O 1
ATOM 684 N N . LEU A 1 89 ? -7.328 2.795 0.255 1.00 79.19 89 LEU A N 1
ATOM 685 C CA . LEU A 1 89 ? -8.757 2.685 0.522 1.00 79.19 89 LEU A CA 1
ATOM 686 C C . LEU A 1 89 ? -9.514 2.988 -0.780 1.00 79.19 89 LEU A C 1
ATOM 688 O O . LEU A 1 89 ? -9.221 3.983 -1.445 1.00 79.19 89 LEU A O 1
ATOM 692 N N . GLY A 1 90 ? -10.410 2.078 -1.168 1.00 63.81 90 GLY A N 1
ATOM 693 C CA . GLY A 1 90 ? -11.294 2.224 -2.330 1.00 63.81 90 GLY A CA 1
ATOM 694 C C . GLY A 1 90 ? -12.576 2.973 -2.006 1.00 63.81 90 GLY A C 1
ATOM 695 O O . GLY A 1 90 ? -12.943 3.021 -0.809 1.00 63.81 90 GLY A O 1
#

Solvent-accessible surface area (backbone atoms only — not comparable to full-atom values): 5665 Å² total; per-residue (Å²): 130,89,71,69,38,47,78,45,73,62,93,82,61,86,64,85,72,94,69,87,64,89,85,74,80,80,53,61,73,80,65,46,55,91,71,59,63,88,64,69,42,83,51,80,66,35,68,39,71,69,66,60,38,52,27,74,79,81,57,64,80,49,70,17,34,28,33,39,23,61,74,75,73,41,43,28,32,32,37,62,95,73,45,25,32,36,52,59,82,131

Foldseek 3Di:
DLAWAAEADDPPQPDPDPDDDPPDDDDCVRVVVVPQDPDADEDEAAQAPVVSTPCCPPPNDDRRYWHQHVVSRWIWGQHVVRSHTYTDDD

Nearest PDB structures (foldseek):
  3ghj-assembly1_A-2  TM=2.849E-01  e=6.023E+00  uncultured bacterium

Secondary structure (DSSP, 8-state):
--PPPEEE--TT--SPPS---TT----TTTTTGGG--SS-EE---BSSGGGTTTGGGTS---TTEEEEETTTTEEEEEEGGGTEEEE---